Protein AF-A0A935AS41-F1 (afdb_monomer_lite)

Radius of gyration: 36.24 Å; chains: 1; bounding box: 62×17×126 Å

Sequence (105 aa):
MKNLSDAINASGYTKLPPQNQADVTSTMGGIVKTIKVIEGQYVKQGQSLATIQSLEYNKIRLEKSKLKESLQSAQANKQFLDVEYNRQKKSSQRRTSMQKRHFRK

Secondary structure (DSSP, 8-state):
--------------PPPGGG------SS--EEEEE---TT----TT---EEEE-HHHHHHHHHHHHHHHHHHHHHHHHHHHHHHHHHHHHHHHHHHHHHHHHTT-

Structure (mmCIF, N/CA/C/O backbone):
data_AF-A0A935AS41-F1
#
_entry.id   AF-A0A935AS41-F1
#
loop_
_atom_site.group_PDB
_atom_site.id
_atom_site.type_symbol
_atom_site.label_atom_id
_atom_site.label_alt_id
_atom_site.label_comp_id
_atom_site.label_asym_id
_atom_site.label_entity_id
_atom_site.label_seq_id
_atom_site.pdbx_PDB_ins_code
_atom_site.Cartn_x
_atom_site.Cartn_y
_atom_site.Cartn_z
_atom_site.occupancy
_atom_site.B_iso_or_equiv
_atom_site.auth_seq_id
_atom_site.auth_comp_id
_atom_site.auth_asym_id
_atom_site.auth_atom_id
_atom_site.pdbx_PDB_model_num
ATOM 1 N N . MET A 1 1 ? 1.726 1.442 -79.545 1.00 41.38 1 MET A N 1
ATOM 2 C CA . MET A 1 1 ? 2.919 1.551 -78.679 1.00 41.38 1 MET A CA 1
ATOM 3 C C . MET A 1 1 ? 2.439 1.734 -77.244 1.00 41.38 1 MET A C 1
ATOM 5 O O . MET A 1 1 ? 1.773 2.724 -76.982 1.00 41.38 1 MET A O 1
ATOM 9 N N . LYS A 1 2 ? 2.643 0.747 -76.361 1.00 46.75 2 LYS A N 1
ATOM 10 C CA . LYS A 1 2 ? 2.256 0.806 -74.938 1.00 46.75 2 LYS A CA 1
ATOM 11 C C . LYS A 1 2 ? 3.537 0.984 -74.129 1.00 46.75 2 LYS A C 1
ATOM 13 O O . LYS A 1 2 ? 4.351 0.068 -74.101 1.00 46.75 2 LYS A O 1
ATOM 18 N N . ASN A 1 3 ? 3.726 2.171 -73.559 1.00 45.94 3 ASN A N 1
ATOM 19 C CA . ASN A 1 3 ? 4.875 2.461 -72.711 1.00 45.94 3 ASN A CA 1
ATOM 20 C C . ASN A 1 3 ? 4.704 1.767 -71.360 1.00 45.94 3 ASN A C 1
ATOM 22 O O . ASN A 1 3 ? 3.623 1.774 -70.770 1.00 45.94 3 ASN A O 1
ATOM 26 N N . LEU A 1 4 ? 5.780 1.109 -70.944 1.00 55.78 4 LEU A N 1
ATOM 27 C CA . LEU A 1 4 ? 5.875 0.289 -69.755 1.00 55.78 4 LEU A CA 1
ATOM 28 C C . LEU A 1 4 ? 6.311 1.175 -68.581 1.00 55.78 4 LEU A C 1
ATOM 30 O O . LEU A 1 4 ? 7.329 1.856 -68.671 1.00 55.78 4 LEU A O 1
ATOM 34 N N . SER A 1 5 ? 5.557 1.073 -67.489 1.00 57.19 5 SER A N 1
ATOM 35 C CA . SER A 1 5 ? 5.999 1.328 -66.115 1.00 57.19 5 SER A CA 1
ATOM 36 C C . SER A 1 5 ? 6.319 2.774 -65.726 1.00 57.19 5 SER A C 1
ATOM 38 O O . SER A 1 5 ? 7.481 3.145 -65.572 1.00 57.19 5 SER A O 1
ATOM 40 N N . ASP A 1 6 ? 5.278 3.535 -65.381 1.00 61.41 6 ASP A N 1
ATOM 41 C CA . ASP A 1 6 ? 5.402 4.566 -64.344 1.00 61.41 6 ASP A CA 1
ATOM 42 C C . ASP A 1 6 ? 5.760 3.866 -63.021 1.00 61.41 6 ASP A C 1
ATOM 44 O O . ASP A 1 6 ? 4.898 3.372 -62.291 1.00 61.41 6 ASP A O 1
ATOM 48 N N . ALA A 1 7 ? 7.055 3.739 -62.734 1.00 64.75 7 ALA A N 1
ATOM 49 C CA . ALA A 1 7 ? 7.532 3.250 -61.449 1.00 64.75 7 ALA A CA 1
ATOM 50 C C . ALA A 1 7 ? 7.263 4.330 -60.390 1.00 64.75 7 ALA A C 1
ATOM 52 O O . ALA A 1 7 ? 8.029 5.279 -60.226 1.00 64.75 7 ALA A O 1
ATOM 53 N N . ILE A 1 8 ? 6.140 4.200 -59.685 1.00 62.19 8 ILE A N 1
ATOM 54 C CA . ILE A 1 8 ? 5.792 5.073 -58.563 1.00 62.19 8 ILE A CA 1
ATOM 55 C C . ILE A 1 8 ? 6.711 4.717 -57.388 1.00 62.19 8 ILE A C 1
ATOM 57 O O . ILE A 1 8 ? 6.530 3.696 -56.725 1.00 62.19 8 ILE A O 1
ATOM 61 N N . ASN A 1 9 ? 7.705 5.566 -57.120 1.00 60.66 9 ASN A N 1
ATOM 62 C CA . ASN A 1 9 ? 8.529 5.477 -55.917 1.00 60.66 9 ASN A CA 1
ATOM 63 C C . ASN A 1 9 ? 7.717 5.956 -54.706 1.00 60.66 9 ASN A C 1
ATOM 65 O O . ASN A 1 9 ? 7.569 7.156 -54.478 1.00 60.66 9 ASN A O 1
ATOM 69 N N . ALA A 1 10 ? 7.180 5.012 -53.934 1.00 56.91 10 ALA A N 1
ATOM 70 C CA . ALA A 1 10 ? 6.478 5.286 -52.687 1.00 56.91 10 ALA A CA 1
ATOM 71 C C . ALA A 1 10 ? 7.431 5.136 -51.489 1.00 56.91 10 ALA A C 1
ATOM 73 O O . ALA A 1 10 ? 7.640 4.041 -50.970 1.00 56.91 10 ALA A O 1
ATOM 74 N N . SER A 1 11 ? 7.998 6.251 -51.029 1.00 56.47 11 SER A N 1
ATOM 75 C CA . SER A 1 11 ? 8.736 6.309 -49.763 1.00 56.47 11 SER A CA 1
ATOM 76 C C . SER A 1 11 ? 7.744 6.421 -48.603 1.00 56.47 11 SER A C 1
ATOM 78 O O . SER A 1 11 ? 7.295 7.513 -48.262 1.00 56.47 11 SER A O 1
ATOM 80 N N . GLY A 1 12 ? 7.358 5.289 -48.015 1.00 55.69 12 GLY A N 1
ATOM 81 C CA . GLY A 1 12 ? 6.536 5.244 -46.803 1.00 55.69 12 GLY A CA 1
ATOM 82 C C . GLY A 1 12 ? 7.403 5.145 -45.549 1.00 55.69 12 GLY A C 1
ATOM 83 O O . GLY A 1 12 ? 8.347 4.362 -45.510 1.00 55.69 12 GLY A O 1
ATOM 84 N N . TYR A 1 13 ? 7.080 5.909 -44.506 1.00 57.19 13 TYR A N 1
ATOM 85 C CA . TYR A 1 13 ? 7.645 5.699 -43.174 1.00 57.19 13 TYR A CA 1
ATOM 86 C C . TYR A 1 13 ? 6.660 4.880 -42.335 1.00 57.19 13 TYR A C 1
ATOM 88 O O . TYR A 1 13 ? 5.510 5.269 -42.128 1.00 57.19 13 TYR A O 1
ATOM 96 N N . THR A 1 14 ? 7.106 3.736 -41.824 1.00 54.41 14 THR A N 1
ATOM 97 C CA . THR A 1 14 ? 6.309 2.901 -40.919 1.00 54.41 14 THR A CA 1
ATOM 98 C C . THR A 1 14 ? 6.404 3.473 -39.509 1.00 54.41 14 THR A C 1
ATOM 100 O O . THR A 1 14 ? 7.153 2.979 -38.670 1.00 54.41 14 THR A O 1
ATOM 103 N N . LYS A 1 15 ? 5.688 4.565 -39.236 1.00 54.41 15 LYS A N 1
ATOM 104 C CA . LYS A 1 15 ? 5.531 5.051 -37.861 1.00 54.41 15 LYS A CA 1
ATOM 105 C C . LYS A 1 15 ? 4.303 4.379 -37.262 1.00 54.41 15 LYS A C 1
ATOM 107 O O . LYS A 1 15 ? 3.251 4.355 -37.899 1.00 54.41 15 LYS A O 1
ATOM 112 N N . LEU A 1 16 ? 4.431 3.827 -36.053 1.00 55.16 16 LEU A N 1
ATOM 113 C CA . LEU A 1 16 ? 3.250 3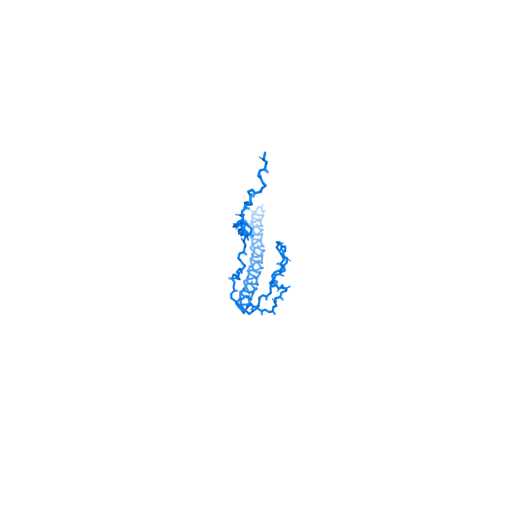.370 -35.324 1.00 55.16 16 LEU A CA 1
ATOM 114 C C . LEU A 1 16 ? 2.257 4.542 -35.228 1.00 55.16 16 LEU A C 1
ATOM 116 O O . LEU A 1 16 ? 2.683 5.666 -34.935 1.00 55.16 16 LEU A O 1
ATOM 120 N N . PRO A 1 17 ? 0.951 4.310 -35.457 1.00 55.81 17 PRO A N 1
ATOM 121 C CA . PRO A 1 17 ? -0.058 5.301 -35.126 1.00 55.81 17 PRO A CA 1
ATOM 122 C C . PRO A 1 17 ? 0.156 5.723 -33.668 1.00 55.81 17 PRO A C 1
ATOM 124 O O . PRO A 1 17 ? 0.394 4.846 -32.835 1.00 55.81 17 PRO A O 1
ATOM 127 N N . PRO A 1 18 ? 0.058 7.015 -33.322 1.00 53.56 18 PRO A N 1
ATOM 128 C CA . PRO A 1 18 ? 0.267 7.473 -31.946 1.00 53.56 18 PRO A CA 1
ATOM 129 C C . PRO A 1 18 ? -0.655 6.764 -30.936 1.00 53.56 18 PRO A C 1
ATOM 131 O O . PRO A 1 18 ? -0.291 6.615 -29.779 1.00 53.56 18 PRO A O 1
ATOM 134 N N . GLN A 1 19 ? -1.806 6.248 -31.384 1.00 57.59 19 GLN A N 1
ATOM 135 C CA . GLN A 1 19 ? -2.717 5.412 -30.587 1.00 57.59 19 GLN A CA 1
ATOM 136 C C . GLN A 1 19 ? -2.134 4.052 -30.160 1.00 57.59 19 GLN A C 1
ATOM 138 O O . GLN A 1 19 ? -2.594 3.490 -29.173 1.00 57.59 19 GLN A O 1
ATOM 143 N N . ASN A 1 20 ? -1.130 3.533 -30.872 1.00 53.53 20 ASN A N 1
ATOM 144 C CA . ASN A 1 20 ? -0.461 2.260 -30.577 1.00 53.53 20 ASN A CA 1
ATOM 145 C C . ASN A 1 20 ? 0.939 2.460 -29.966 1.00 53.53 20 ASN A C 1
ATOM 147 O O . ASN A 1 20 ? 1.677 1.490 -29.797 1.00 53.53 20 ASN A O 1
ATOM 151 N N . GLN A 1 21 ? 1.319 3.702 -29.657 1.00 56.88 21 GLN A N 1
ATOM 152 C CA . GLN A 1 21 ? 2.564 4.033 -28.972 1.00 56.88 21 GLN A CA 1
ATOM 153 C C . GLN A 1 21 ? 2.289 4.187 -27.470 1.00 56.88 21 GLN A C 1
ATOM 155 O O . GLN A 1 21 ? 1.377 4.907 -27.073 1.00 56.88 21 GLN A O 1
ATOM 160 N N . ALA A 1 22 ? 3.074 3.509 -26.633 1.00 58.53 22 ALA A N 1
ATOM 161 C CA . ALA A 1 22 ? 2.985 3.620 -25.182 1.00 58.53 22 ALA A CA 1
ATOM 162 C C . ALA A 1 22 ? 4.385 3.796 -24.591 1.00 58.53 22 ALA A C 1
ATOM 164 O O . ALA A 1 22 ? 5.243 2.927 -24.752 1.00 58.53 22 ALA A O 1
ATOM 165 N N . ASP A 1 23 ? 4.593 4.904 -23.886 1.00 61.00 23 ASP A N 1
ATOM 166 C CA . ASP A 1 23 ? 5.829 5.155 -23.154 1.00 61.00 23 ASP A CA 1
ATOM 167 C C . ASP A 1 23 ? 5.714 4.531 -21.759 1.00 61.00 23 ASP A C 1
ATOM 169 O O . ASP A 1 23 ? 4.804 4.841 -20.985 1.00 61.00 23 ASP A O 1
ATOM 173 N N . VAL A 1 24 ? 6.625 3.614 -21.431 1.00 59.78 24 VAL A N 1
ATOM 174 C CA . VAL A 1 24 ? 6.628 2.931 -20.133 1.00 59.78 24 VAL A CA 1
ATOM 175 C C . VAL A 1 24 ? 7.498 3.724 -19.168 1.00 59.78 24 VAL A C 1
ATOM 177 O O . VAL A 1 24 ? 8.724 3.699 -19.253 1.00 59.78 24 VAL A O 1
ATOM 180 N N . THR A 1 25 ? 6.864 4.412 -18.224 1.00 63.88 25 THR A N 1
ATOM 181 C CA . THR A 1 25 ? 7.542 5.138 -17.146 1.00 63.88 25 THR A CA 1
ATOM 182 C C . THR A 1 25 ? 7.277 4.467 -15.801 1.00 63.88 25 THR A C 1
ATOM 184 O O . THR A 1 25 ? 6.213 3.892 -15.562 1.00 63.88 25 THR A O 1
ATOM 187 N N . SER A 1 26 ? 8.264 4.503 -14.904 1.00 66.69 26 SER A N 1
ATOM 188 C CA . SER A 1 26 ? 8.052 4.074 -13.521 1.00 66.69 26 SER A CA 1
ATOM 189 C C . SER A 1 26 ? 7.458 5.225 -12.724 1.00 66.69 26 SER A C 1
ATOM 191 O O . SER A 1 26 ? 8.032 6.310 -12.694 1.00 66.69 26 SER A O 1
ATOM 193 N N . THR A 1 27 ? 6.348 4.980 -12.031 1.00 68.06 27 THR A N 1
ATOM 194 C CA . THR A 1 27 ? 5.713 5.969 -11.144 1.00 68.06 27 THR A CA 1
ATOM 195 C C . THR A 1 27 ? 6.531 6.266 -9.891 1.00 68.06 27 THR A C 1
ATOM 197 O O . THR A 1 27 ? 6.277 7.261 -9.220 1.00 68.06 27 THR A O 1
ATOM 200 N N . MET A 1 28 ? 7.509 5.417 -9.565 1.00 68.75 28 MET A N 1
ATOM 201 C CA . MET A 1 28 ? 8.369 5.594 -8.402 1.00 68.75 28 MET A CA 1
ATOM 202 C C . MET A 1 28 ? 9.821 5.265 -8.744 1.00 68.75 28 MET A C 1
ATOM 204 O O . MET A 1 28 ? 10.100 4.284 -9.443 1.00 68.75 28 MET A O 1
ATOM 208 N N . GLY A 1 29 ? 10.747 6.086 -8.249 1.00 68.56 29 GLY A N 1
ATOM 209 C CA . GLY A 1 29 ? 12.181 5.881 -8.438 1.00 68.56 29 GLY A CA 1
ATOM 210 C C . GLY A 1 29 ? 12.656 4.607 -7.739 1.00 68.56 29 GLY A C 1
ATOM 211 O O . GLY A 1 29 ? 12.158 4.240 -6.674 1.00 68.56 29 GLY A O 1
ATOM 212 N N . GLY A 1 30 ? 13.615 3.903 -8.330 1.00 73.88 30 GLY A N 1
ATOM 213 C CA . GLY A 1 30 ? 14.150 2.663 -7.776 1.00 73.88 30 GLY A CA 1
ATOM 214 C C . GLY A 1 30 ? 15.218 2.048 -8.670 1.00 73.88 30 GLY A C 1
ATOM 215 O O . GLY A 1 30 ? 15.514 2.555 -9.748 1.00 73.88 30 GLY A O 1
ATOM 216 N N . ILE A 1 31 ? 15.791 0.940 -8.217 1.00 73.50 31 ILE A N 1
ATOM 217 C CA . ILE A 1 31 ? 16.797 0.179 -8.953 1.00 73.50 31 ILE A CA 1
ATOM 218 C C . ILE A 1 31 ? 16.076 -0.860 -9.814 1.00 73.50 31 ILE A C 1
ATOM 220 O O . ILE A 1 31 ? 15.229 -1.610 -9.317 1.00 73.50 31 ILE A O 1
ATOM 224 N N . VAL A 1 32 ? 16.407 -0.930 -11.104 1.00 75.25 32 VAL A N 1
ATOM 225 C CA . VAL A 1 32 ? 15.918 -2.002 -11.982 1.00 75.25 32 VAL A CA 1
ATOM 226 C C . VAL A 1 32 ? 16.541 -3.318 -11.521 1.00 75.25 32 VAL A C 1
ATOM 228 O O . VAL A 1 32 ? 17.751 -3.500 -11.599 1.00 75.25 32 VAL A O 1
ATOM 231 N N . LYS A 1 33 ? 15.719 -4.241 -11.019 1.00 77.94 33 LYS A N 1
ATOM 232 C CA . LYS A 1 33 ? 16.173 -5.559 -10.559 1.00 77.94 33 LYS A CA 1
ATOM 233 C C . LYS A 1 33 ? 16.272 -6.556 -11.704 1.00 77.94 33 LYS A C 1
ATOM 235 O O . LYS A 1 33 ? 17.197 -7.358 -11.734 1.00 77.94 33 LYS A O 1
ATOM 240 N N . THR A 1 34 ? 15.306 -6.539 -12.615 1.00 77.31 34 THR A N 1
ATOM 241 C CA . THR A 1 34 ? 15.308 -7.411 -13.792 1.00 77.31 34 THR A CA 1
ATOM 242 C C . THR A 1 34 ? 14.662 -6.723 -14.977 1.00 77.31 34 THR A C 1
ATOM 244 O O . THR A 1 34 ? 13.678 -5.998 -14.824 1.00 77.31 34 THR A O 1
ATOM 247 N N . ILE A 1 35 ? 15.194 -7.018 -16.158 1.00 82.88 35 ILE A N 1
ATOM 248 C CA . ILE A 1 35 ? 14.591 -6.724 -17.454 1.00 82.88 35 ILE A CA 1
ATOM 249 C C . ILE A 1 35 ? 14.286 -8.082 -18.087 1.00 82.88 35 ILE A C 1
ATOM 251 O O . ILE A 1 35 ? 15.141 -8.964 -18.099 1.00 82.88 35 ILE A O 1
ATOM 255 N N . LYS A 1 36 ? 13.045 -8.288 -18.530 1.00 80.88 36 LYS A N 1
ATOM 256 C CA . LYS A 1 36 ? 12.553 -9.569 -19.070 1.00 80.88 36 LYS A CA 1
ATOM 257 C C . LYS A 1 36 ? 12.407 -9.564 -20.590 1.00 80.88 36 LYS A C 1
ATOM 259 O O . LYS A 1 36 ? 11.911 -10.537 -21.150 1.00 80.88 36 LYS A O 1
ATOM 264 N N . VAL A 1 37 ? 12.767 -8.457 -21.232 1.00 82.94 37 VAL A N 1
ATOM 265 C CA . VAL A 1 37 ? 12.566 -8.227 -22.661 1.00 82.94 37 VAL A CA 1
ATOM 266 C C . VAL A 1 37 ? 13.805 -7.607 -23.291 1.00 82.94 37 VAL A C 1
ATOM 268 O O . VAL A 1 37 ? 14.571 -6.926 -22.61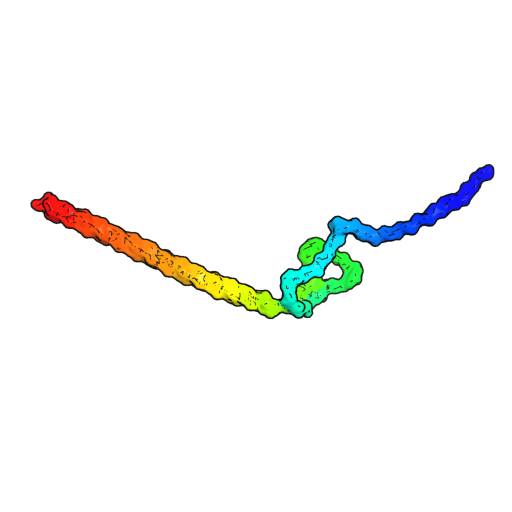3 1.00 82.94 37 VAL A O 1
ATOM 271 N N . ILE A 1 38 ? 13.982 -7.844 -24.585 1.00 75.31 38 ILE A N 1
ATOM 272 C CA . ILE A 1 38 ? 15.020 -7.224 -25.414 1.00 75.31 38 ILE A CA 1
ATOM 273 C C . ILE A 1 38 ? 14.385 -6.323 -26.477 1.00 75.31 38 ILE A C 1
ATOM 275 O O . ILE A 1 38 ? 13.205 -6.462 -26.806 1.00 75.31 38 ILE A O 1
ATOM 279 N N . GLU A 1 39 ? 15.161 -5.383 -27.011 1.00 74.06 39 GLU A N 1
ATOM 280 C CA . GLU A 1 39 ? 14.694 -4.480 -28.065 1.00 74.06 39 GLU A CA 1
ATOM 281 C C . GLU A 1 39 ? 14.236 -5.261 -29.308 1.00 74.06 39 GLU A C 1
ATOM 283 O O . GLU A 1 39 ? 14.843 -6.257 -29.699 1.00 74.06 39 GLU A O 1
ATOM 288 N N . GLY A 1 40 ? 13.120 -4.835 -29.909 1.00 74.06 40 GLY A N 1
ATOM 289 C CA . GLY A 1 40 ? 12.500 -5.518 -31.053 1.00 74.06 40 GLY A CA 1
ATOM 290 C C . GLY A 1 40 ? 11.645 -6.743 -30.697 1.00 74.06 40 GLY A C 1
ATOM 291 O O . GLY A 1 40 ? 10.989 -7.303 -31.575 1.00 74.06 40 GLY A O 1
ATOM 292 N N . GLN A 1 41 ? 11.593 -7.151 -29.426 1.00 76.69 41 GLN A N 1
ATOM 293 C CA . GLN A 1 41 ? 10.739 -8.250 -28.983 1.00 76.69 41 GLN A CA 1
ATOM 294 C C . GLN A 1 41 ? 9.264 -7.826 -28.915 1.00 76.69 41 GLN A C 1
ATOM 296 O O . GLN A 1 41 ? 8.917 -6.807 -28.319 1.00 76.69 41 GLN A O 1
ATOM 301 N N . TYR A 1 42 ? 8.374 -8.645 -29.482 1.00 80.94 42 TYR A N 1
ATOM 302 C CA . TYR A 1 42 ? 6.929 -8.437 -29.376 1.0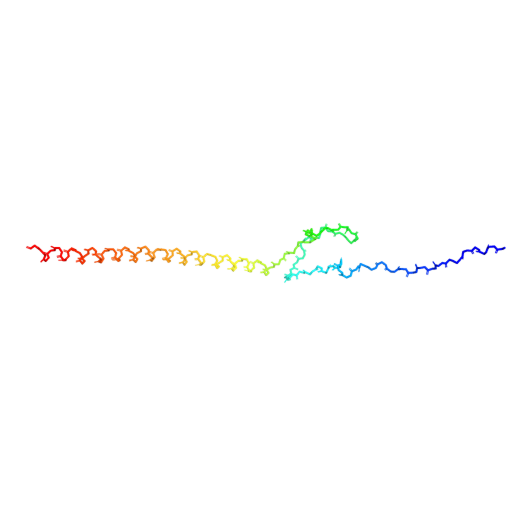0 80.94 42 TYR A CA 1
ATOM 303 C C . TYR A 1 42 ? 6.445 -8.626 -27.929 1.00 80.94 42 TYR A C 1
ATOM 305 O O . TYR A 1 42 ? 6.757 -9.633 -27.287 1.00 80.94 42 TYR A O 1
ATOM 313 N N . VAL A 1 43 ? 5.645 -7.678 -27.433 1.00 83.56 43 VAL A N 1
ATOM 314 C CA . VAL A 1 43 ? 5.081 -7.686 -26.075 1.00 83.56 43 VAL A CA 1
ATOM 315 C C . VAL A 1 43 ? 3.572 -7.463 -26.112 1.00 83.56 43 VAL A C 1
ATOM 317 O O . VAL A 1 43 ? 3.051 -6.781 -26.993 1.00 83.56 43 VAL A O 1
ATOM 320 N N . LYS A 1 44 ? 2.851 -8.051 -25.155 1.00 85.88 44 LYS A N 1
ATOM 321 C CA . LYS A 1 44 ? 1.389 -7.918 -25.029 1.00 85.88 44 LYS A CA 1
ATOM 322 C C . LYS A 1 44 ? 1.015 -6.912 -23.939 1.00 85.88 44 LYS A C 1
ATOM 324 O O . LYS A 1 44 ? 1.768 -6.707 -22.987 1.00 85.88 44 LYS A O 1
ATOM 329 N N . GLN A 1 45 ? -0.179 -6.324 -24.034 1.00 79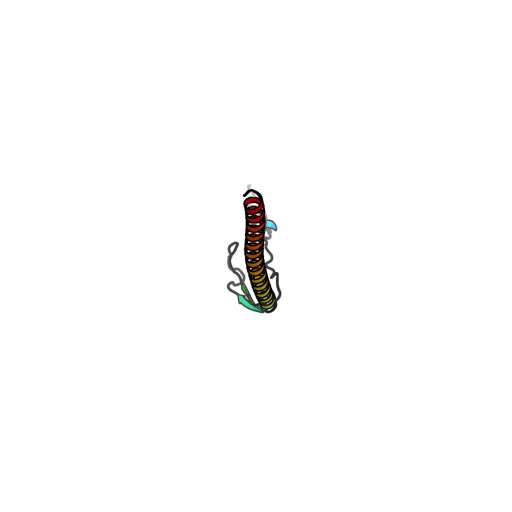.75 45 GLN A N 1
ATOM 330 C CA . GLN A 1 45 ? -0.707 -5.453 -22.980 1.00 79.75 45 GLN A CA 1
ATOM 331 C C . GLN A 1 45 ? -0.768 -6.205 -21.638 1.00 79.75 45 GLN A C 1
ATOM 333 O O . GLN A 1 45 ? -1.247 -7.335 -21.569 1.00 79.75 45 GLN A O 1
ATOM 338 N N . GLY A 1 46 ? -0.256 -5.579 -20.574 1.00 83.06 46 GLY A N 1
ATOM 339 C CA . GLY A 1 46 ? -0.187 -6.174 -19.233 1.00 83.06 46 GLY A CA 1
ATOM 340 C C . GLY A 1 46 ? 1.005 -7.109 -18.995 1.00 83.06 46 GLY A C 1
ATOM 341 O O . GLY A 1 46 ? 1.175 -7.605 -17.882 1.00 83.06 46 GLY A O 1
ATOM 342 N N . GLN A 1 47 ? 1.863 -7.342 -19.993 1.00 84.44 47 GLN A N 1
ATOM 343 C CA . GLN A 1 47 ? 3.088 -8.116 -19.810 1.00 84.44 47 GLN A CA 1
ATOM 344 C C . GLN A 1 47 ? 4.087 -7.361 -18.919 1.00 84.44 47 GLN A C 1
ATOM 346 O O . GLN A 1 47 ? 4.410 -6.199 -19.153 1.00 84.44 47 GLN A O 1
ATOM 351 N N . SER A 1 48 ? 4.623 -8.042 -17.903 1.00 84.81 48 SER A N 1
ATOM 352 C CA . SER A 1 48 ? 5.695 -7.501 -17.060 1.00 84.81 48 SER A CA 1
ATOM 353 C C . SER A 1 48 ? 7.001 -7.417 -17.859 1.00 84.81 48 SER A C 1
ATOM 355 O O . SER A 1 48 ? 7.591 -8.446 -18.184 1.00 84.81 48 SER A O 1
ATOM 357 N N . LEU A 1 49 ? 7.448 -6.194 -18.156 1.00 84.94 49 LEU A N 1
ATOM 358 C CA . LEU A 1 49 ? 8.671 -5.927 -18.927 1.00 84.94 49 LEU A CA 1
ATOM 359 C C . LEU A 1 49 ? 9.919 -5.856 -18.043 1.00 84.94 49 LEU A C 1
ATOM 361 O O . LEU A 1 49 ? 10.970 -6.388 -18.389 1.00 84.94 49 LEU A O 1
ATOM 365 N N . ALA A 1 50 ? 9.792 -5.233 -16.874 1.00 81.25 50 ALA A N 1
ATOM 366 C CA . ALA A 1 50 ? 10.862 -5.087 -15.901 1.00 81.25 50 ALA A CA 1
ATOM 367 C C . ALA A 1 50 ? 10.297 -5.140 -14.478 1.00 81.25 50 ALA A C 1
ATOM 369 O O . ALA A 1 50 ? 9.103 -4.939 -14.253 1.00 81.25 50 ALA A O 1
ATOM 370 N N . THR A 1 51 ? 11.149 -5.443 -13.503 1.00 81.50 51 THR A N 1
ATOM 371 C CA . THR A 1 51 ? 10.818 -5.325 -12.079 1.00 81.50 51 THR A CA 1
ATOM 372 C C . THR A 1 51 ? 11.730 -4.294 -11.443 1.00 81.50 51 THR A C 1
ATOM 374 O O . THR A 1 51 ? 12.951 -4.420 -11.510 1.00 81.50 51 THR A O 1
ATOM 377 N N . ILE A 1 52 ? 11.133 -3.293 -10.803 1.00 82.31 52 ILE A N 1
ATOM 378 C CA . ILE A 1 52 ? 11.849 -2.211 -10.129 1.00 82.31 52 ILE A CA 1
ATOM 379 C C . ILE A 1 52 ? 11.758 -2.444 -8.623 1.00 82.31 52 ILE A C 1
ATOM 381 O O . ILE A 1 52 ? 10.682 -2.709 -8.086 1.00 82.31 52 ILE A O 1
ATOM 385 N N . GLN A 1 53 ? 12.893 -2.365 -7.937 1.00 74.75 53 GLN A N 1
ATOM 386 C CA . GLN A 1 53 ? 12.960 -2.356 -6.483 1.00 74.75 53 GLN A CA 1
ATOM 387 C C . GLN A 1 53 ? 13.205 -0.936 -5.995 1.00 74.75 53 GLN A C 1
ATOM 389 O O . GLN A 1 53 ? 14.247 -0.342 -6.256 1.00 74.75 53 GLN A O 1
ATOM 394 N N . SER A 1 54 ? 12.240 -0.397 -5.258 1.00 79.06 54 SER A N 1
ATOM 395 C CA . SER A 1 54 ? 12.336 0.933 -4.668 1.00 79.06 54 SER A CA 1
ATOM 396 C C . SER A 1 54 ? 12.383 0.840 -3.147 1.00 79.06 54 SER A C 1
ATOM 398 O O . SER A 1 54 ? 11.553 0.172 -2.526 1.00 79.06 54 SER A O 1
ATOM 400 N N . LEU A 1 55 ? 13.344 1.532 -2.532 1.00 77.25 55 LEU A N 1
ATOM 401 C CA . LEU A 1 55 ? 13.385 1.693 -1.076 1.00 77.25 55 LEU A CA 1
ATOM 402 C C . LEU A 1 55 ? 12.196 2.524 -0.575 1.00 77.25 55 LEU A C 1
ATOM 404 O O . LEU A 1 55 ? 11.691 2.274 0.517 1.00 77.25 55 LEU A O 1
ATOM 408 N N . GLU A 1 56 ? 11.713 3.466 -1.383 1.00 79.50 56 GLU A N 1
ATOM 409 C CA . GLU A 1 56 ? 10.535 4.281 -1.084 1.00 79.50 56 GLU A CA 1
ATOM 410 C C . GLU A 1 56 ? 9.263 3.427 -1.024 1.00 79.50 56 GLU A C 1
ATOM 412 O O . GLU A 1 56 ? 8.475 3.560 -0.088 1.00 79.50 56 GLU A O 1
ATOM 417 N N . TYR A 1 57 ? 9.135 2.435 -1.917 1.00 81.50 57 TYR A N 1
ATOM 418 C CA . TYR A 1 57 ? 8.055 1.443 -1.845 1.00 81.50 57 TYR A CA 1
ATOM 419 C C . TYR A 1 57 ? 8.021 0.737 -0.493 1.00 81.50 57 TYR A C 1
ATOM 421 O O . TYR A 1 57 ? 6.957 0.557 0.099 1.00 81.50 57 TYR A O 1
ATOM 429 N N . ASN A 1 58 ? 9.192 0.335 0.006 1.00 81.12 58 ASN A N 1
ATOM 430 C CA . ASN A 1 58 ? 9.291 -0.366 1.279 1.00 81.12 58 ASN A CA 1
ATOM 431 C C . ASN A 1 58 ? 8.885 0.536 2.450 1.00 81.12 58 ASN A C 1
ATOM 433 O O . ASN A 1 58 ? 8.212 0.055 3.362 1.00 81.12 58 ASN A O 1
ATOM 437 N N . LYS A 1 59 ? 9.229 1.832 2.406 1.00 84.00 59 LYS A N 1
ATOM 438 C CA . LYS A 1 59 ? 8.796 2.817 3.411 1.00 84.00 59 LYS A CA 1
ATOM 439 C C . LYS A 1 59 ? 7.277 2.975 3.414 1.00 84.00 59 LYS A C 1
ATOM 441 O O . LYS A 1 59 ? 6.656 2.751 4.449 1.00 84.00 59 LYS A O 1
ATOM 446 N N . ILE A 1 60 ? 6.676 3.230 2.251 1.00 86.94 60 ILE A N 1
ATOM 447 C CA . ILE A 1 60 ? 5.217 3.368 2.109 1.00 86.94 60 ILE A CA 1
ATOM 448 C C . ILE A 1 60 ? 4.504 2.085 2.557 1.00 86.94 60 ILE A C 1
ATOM 450 O O . ILE A 1 60 ? 3.481 2.130 3.240 1.00 86.94 60 ILE A O 1
ATOM 454 N N . ARG A 1 61 ? 5.048 0.910 2.216 1.00 87.56 61 ARG A N 1
ATOM 455 C CA . ARG A 1 61 ? 4.492 -0.380 2.646 1.00 87.56 61 ARG A CA 1
ATOM 456 C C . ARG A 1 61 ? 4.523 -0.532 4.166 1.00 87.56 61 ARG A C 1
ATOM 458 O O . ARG A 1 61 ? 3.543 -1.007 4.741 1.00 87.56 61 ARG A O 1
ATOM 465 N N . LEU A 1 62 ? 5.625 -0.143 4.803 1.00 90.69 62 LEU A N 1
ATOM 466 C CA . LEU A 1 62 ? 5.775 -0.189 6.255 1.00 90.69 62 LEU A CA 1
ATOM 467 C C . LEU A 1 62 ? 4.806 0.776 6.946 1.00 90.69 62 LEU A C 1
ATOM 469 O O . LEU A 1 62 ? 4.110 0.374 7.875 1.00 90.69 62 LEU A O 1
ATOM 473 N N . GLU A 1 63 ? 4.712 2.017 6.473 1.00 91.56 63 GLU A N 1
ATOM 474 C CA . GLU A 1 63 ? 3.760 3.011 6.983 1.00 91.56 63 GLU A CA 1
ATOM 475 C C . GLU A 1 63 ? 2.318 2.527 6.849 1.00 91.56 63 GLU A C 1
ATOM 477 O O . GLU A 1 63 ? 1.548 2.581 7.808 1.00 91.56 63 GLU A O 1
ATOM 482 N N . LYS A 1 64 ? 1.966 1.944 5.700 1.00 93.88 64 LYS A N 1
ATOM 483 C CA . LYS A 1 64 ? 0.648 1.341 5.485 1.00 93.88 64 LYS A CA 1
ATOM 484 C C . LYS A 1 64 ? 0.369 0.191 6.458 1.00 93.88 64 LYS A C 1
ATOM 486 O O . LYS A 1 64 ? 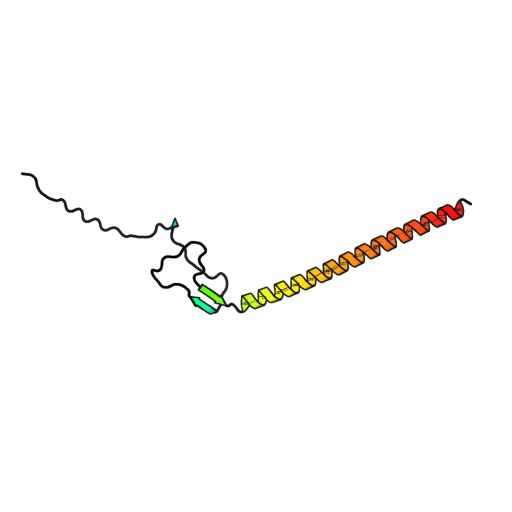-0.774 0.049 6.885 1.00 93.88 64 LYS A O 1
ATOM 491 N N . SER A 1 65 ? 1.368 -0.624 6.808 1.00 93.62 65 SER A N 1
ATOM 492 C CA . SER A 1 65 ? 1.211 -1.680 7.824 1.00 93.62 65 SER A CA 1
ATOM 493 C C . SER A 1 65 ? 0.916 -1.084 9.197 1.00 93.62 65 SER A C 1
ATOM 495 O O . SER A 1 65 ? -0.086 -1.437 9.812 1.00 93.62 65 SER A O 1
ATOM 497 N N . LYS A 1 66 ? 1.716 -0.099 9.620 1.00 95.00 66 LYS A N 1
ATOM 498 C CA . LYS A 1 66 ? 1.534 0.596 10.903 1.00 95.00 66 LYS A CA 1
ATOM 499 C C . LYS A 1 66 ? 0.159 1.258 11.011 1.00 95.00 66 LYS A C 1
ATOM 501 O O . LYS A 1 66 ? -0.503 1.150 12.039 1.00 95.00 66 LYS A O 1
ATOM 506 N N . LEU A 1 67 ? -0.303 1.905 9.939 1.00 95.06 67 LEU A N 1
ATOM 507 C CA . LEU A 1 67 ? -1.635 2.513 9.889 1.00 95.06 67 LEU A CA 1
ATOM 508 C C . LEU A 1 67 ? -2.750 1.471 10.011 1.00 95.06 67 LEU A C 1
ATOM 510 O O . LEU A 1 67 ? -3.724 1.703 10.722 1.00 95.06 67 LEU A O 1
ATOM 514 N N . LYS A 1 68 ? -2.613 0.313 9.356 1.00 95.56 68 LYS A N 1
ATOM 515 C CA . LYS A 1 68 ? -3.582 -0.784 9.487 1.00 95.56 68 LYS A CA 1
ATOM 516 C C . LYS A 1 68 ? -3.642 -1.328 10.911 1.00 95.56 68 LYS A C 1
ATOM 518 O O . LYS A 1 68 ? -4.737 -1.527 11.422 1.00 95.56 68 LYS A O 1
ATOM 523 N N . GLU A 1 69 ? -2.492 -1.532 11.546 1.00 94.94 69 GLU A N 1
ATOM 524 C CA . GLU A 1 69 ? -2.409 -1.991 12.937 1.00 94.94 69 GLU A CA 1
ATOM 525 C C . GLU A 1 69 ? -3.060 -0.986 13.897 1.00 94.94 69 GLU A C 1
ATOM 527 O O . GLU A 1 69 ? -3.868 -1.366 14.744 1.00 94.94 69 GLU A O 1
ATOM 532 N N . SER A 1 70 ? -2.783 0.311 13.722 1.00 95.12 70 SER A N 1
ATOM 533 C CA . SER A 1 70 ? -3.408 1.380 14.511 1.00 95.12 70 SER A CA 1
ATOM 534 C C . SER A 1 70 ? -4.923 1.457 14.301 1.00 95.12 70 SER A C 1
ATOM 536 O O . SER A 1 70 ? -5.677 1.645 15.254 1.00 95.12 70 SER A O 1
ATOM 538 N N . LEU A 1 71 ? -5.390 1.273 13.067 1.00 96.56 71 LEU A N 1
ATOM 539 C CA . LEU A 1 71 ? -6.816 1.249 12.762 1.00 96.56 71 LEU A CA 1
ATOM 540 C C . LEU A 1 71 ? -7.496 0.035 13.405 1.00 96.56 71 LEU A C 1
ATOM 542 O O . LEU A 1 71 ? -8.580 0.168 13.970 1.00 96.56 71 LEU A O 1
ATOM 546 N N . GLN A 1 72 ? -6.848 -1.129 13.374 1.00 96.44 72 GLN A N 1
ATOM 547 C CA . GLN A 1 72 ? -7.370 -2.344 13.988 1.00 96.44 72 GLN A CA 1
ATOM 548 C C . GLN A 1 72 ? -7.458 -2.226 15.515 1.00 96.44 72 GLN A C 1
ATOM 550 O O . GLN A 1 72 ? -8.475 -2.605 16.098 1.00 96.44 72 GLN A O 1
ATOM 555 N N . SER A 1 73 ? -6.446 -1.653 16.172 1.00 96.06 73 SER A N 1
ATOM 556 C CA . SER A 1 73 ? -6.483 -1.430 17.622 1.00 96.06 73 SER A CA 1
ATOM 557 C C . SER A 1 73 ? -7.546 -0.403 18.019 1.00 96.06 73 SER A C 1
ATOM 559 O O . SER A 1 73 ? -8.296 -0.627 18.969 1.00 96.06 73 SER A O 1
ATOM 561 N N . ALA A 1 74 ? -7.699 0.679 17.250 1.00 96.06 74 ALA A N 1
ATOM 562 C CA . ALA A 1 74 ? -8.760 1.660 17.463 1.00 96.06 74 ALA A CA 1
ATOM 563 C C . ALA A 1 74 ? -10.160 1.044 17.300 1.00 96.06 74 ALA A C 1
ATOM 565 O O . ALA A 1 74 ? -11.058 1.324 18.095 1.00 96.06 74 ALA A O 1
ATOM 566 N N . GLN A 1 75 ? -10.350 0.171 16.306 1.00 97.00 75 GLN A N 1
ATOM 567 C CA . GLN A 1 75 ? -11.603 -0.561 16.111 1.00 97.00 75 GLN A CA 1
ATOM 568 C C . GLN A 1 75 ? -11.907 -1.505 17.275 1.00 97.00 75 GLN A C 1
ATOM 570 O O . GLN A 1 75 ? -13.038 -1.514 17.758 1.00 97.00 75 GLN A O 1
ATOM 575 N N . ALA A 1 76 ? -10.913 -2.256 17.754 1.00 96.50 76 ALA A N 1
ATOM 576 C CA . ALA A 1 76 ? -11.072 -3.138 18.908 1.00 96.50 76 ALA A CA 1
ATOM 577 C C . ALA A 1 76 ? -11.441 -2.347 20.174 1.00 96.50 76 ALA A C 1
ATOM 579 O O . ALA A 1 76 ? -12.388 -2.702 20.875 1.00 96.50 76 ALA A O 1
ATOM 580 N N . ASN A 1 77 ? -10.764 -1.221 20.421 1.00 96.31 77 ASN A N 1
ATOM 581 C CA . ASN A 1 77 ? -11.082 -0.331 21.537 1.00 96.31 77 ASN A CA 1
ATOM 582 C C . ASN A 1 77 ? -12.501 0.231 21.432 1.00 96.31 77 ASN A C 1
ATOM 584 O O . ASN A 1 77 ? -13.234 0.237 22.418 1.00 96.31 77 ASN A O 1
ATOM 588 N N . LYS A 1 78 ? -12.917 0.665 20.239 1.00 96.56 78 LYS A N 1
ATOM 589 C CA . LYS A 1 78 ? -14.283 1.142 20.010 1.00 96.56 78 LYS A CA 1
ATOM 590 C C . LYS A 1 78 ? -15.309 0.050 20.320 1.00 96.56 78 LYS A C 1
ATOM 592 O O . LYS A 1 78 ? -16.255 0.308 21.052 1.00 96.56 78 LYS A O 1
ATOM 597 N N . GLN A 1 79 ? -15.102 -1.164 19.812 1.00 96.44 79 GLN A N 1
ATOM 598 C CA . GLN A 1 79 ? -15.997 -2.294 20.076 1.00 96.44 79 GLN A CA 1
ATOM 599 C C . GLN A 1 79 ? -16.105 -2.599 21.572 1.00 96.44 79 GLN A C 1
ATOM 601 O O . GLN A 1 79 ? -17.207 -2.795 22.082 1.00 96.44 79 GLN A O 1
ATOM 606 N N . PHE A 1 80 ? -14.979 -2.600 22.286 1.00 96.44 80 PHE A N 1
ATOM 607 C CA . PHE A 1 80 ? -14.965 -2.787 23.733 1.00 96.44 80 PHE A CA 1
ATOM 608 C C . PHE A 1 80 ? -15.768 -1.697 24.459 1.00 96.44 80 PHE A C 1
ATOM 610 O O . PHE A 1 80 ? -16.626 -2.006 25.288 1.00 96.44 80 PHE A O 1
ATOM 617 N N . LEU A 1 81 ? -15.547 -0.427 24.107 1.00 96.44 81 LEU A N 1
ATOM 618 C CA . LEU A 1 81 ? -16.273 0.706 24.685 1.00 96.44 81 LEU A CA 1
ATOM 619 C C . LEU A 1 81 ? -17.778 0.643 24.390 1.00 96.44 81 LEU A C 1
ATOM 621 O O . LEU A 1 81 ? -18.579 0.913 25.283 1.00 96.44 81 LEU A O 1
ATOM 625 N N . ASP A 1 82 ? -18.174 0.233 23.185 1.00 96.94 82 ASP A N 1
ATOM 626 C CA . ASP A 1 82 ? -19.580 0.067 22.805 1.00 96.94 82 ASP A CA 1
ATOM 627 C C . ASP A 1 82 ? -20.263 -1.034 23.637 1.00 96.94 82 ASP A C 1
ATOM 629 O O . ASP A 1 82 ? -21.401 -0.874 24.096 1.00 96.94 82 ASP A O 1
ATOM 633 N N . VAL A 1 83 ? -19.574 -2.154 23.880 1.00 96.94 83 VAL A N 1
ATOM 634 C CA . VAL A 1 83 ? -20.072 -3.237 24.743 1.00 96.94 83 VAL A CA 1
ATOM 635 C C . VAL A 1 83 ? -20.244 -2.749 26.182 1.00 96.94 83 VAL A C 1
ATOM 637 O O . VAL A 1 83 ? -21.309 -2.946 26.777 1.00 96.94 83 VAL A O 1
ATOM 640 N N . GLU A 1 84 ? -19.239 -2.070 26.734 1.00 95.31 84 GLU A N 1
ATOM 641 C CA . GLU A 1 84 ? -19.284 -1.536 28.097 1.00 95.31 84 GLU A CA 1
ATOM 642 C C . GLU A 1 84 ? -20.368 -0.470 28.272 1.00 95.31 84 GLU A C 1
ATOM 644 O O . GLU A 1 84 ? -21.127 -0.502 29.247 1.00 95.31 84 GLU A O 1
ATOM 649 N N . TYR A 1 85 ? -20.525 0.423 27.297 1.00 96.31 85 TYR A N 1
ATOM 650 C CA . TYR A 1 85 ? -21.589 1.421 27.284 1.00 96.31 85 TYR A CA 1
ATOM 651 C C . TYR A 1 85 ? -22.977 0.767 27.328 1.00 96.31 85 TYR A C 1
ATOM 653 O O . TYR A 1 85 ? -23.821 1.114 28.164 1.00 96.31 85 TYR A O 1
ATOM 661 N N . ASN A 1 86 ? -23.214 -0.241 26.485 1.00 95.62 86 ASN A N 1
ATOM 662 C CA . ASN A 1 86 ? -24.479 -0.976 26.465 1.00 95.62 86 ASN A CA 1
ATOM 663 C C . ASN A 1 86 ? -24.739 -1.719 27.785 1.00 95.62 86 ASN A C 1
ATOM 665 O O . ASN A 1 86 ? -25.872 -1.731 28.285 1.00 95.62 86 ASN A O 1
ATOM 669 N N . ARG A 1 87 ? -23.695 -2.294 28.393 1.00 95.69 87 ARG A N 1
ATOM 670 C CA . ARG A 1 87 ? -23.763 -2.947 29.709 1.00 95.69 87 ARG A CA 1
ATOM 671 C C . ARG A 1 87 ? -24.192 -1.962 30.797 1.00 95.69 87 ARG A C 1
ATOM 673 O O . ARG A 1 87 ? -25.116 -2.257 31.563 1.00 95.69 87 ARG A O 1
ATOM 680 N N . GLN A 1 88 ? -23.579 -0.781 30.837 1.00 93.50 88 GLN A N 1
ATOM 681 C CA . GLN A 1 88 ? -23.905 0.274 31.800 1.00 93.50 88 GLN A CA 1
ATOM 682 C C . GLN A 1 88 ? -25.335 0.797 31.612 1.00 93.50 88 GLN A C 1
ATOM 684 O O . GLN A 1 88 ? -26.085 0.907 32.587 1.00 93.50 88 GLN A O 1
ATOM 689 N N . LYS A 1 89 ? -25.764 1.021 30.364 1.00 94.62 89 LYS A N 1
ATOM 690 C CA . LYS A 1 89 ? -27.135 1.440 30.032 1.00 94.62 89 LYS A CA 1
ATOM 691 C C . LYS A 1 89 ? -28.177 0.436 30.533 1.00 94.62 89 LYS A C 1
ATOM 693 O O . LYS A 1 89 ? -29.145 0.825 31.190 1.00 94.62 89 LYS A O 1
ATOM 698 N N . LYS A 1 90 ? -27.954 -0.862 30.295 1.00 93.12 90 LYS A N 1
ATOM 699 C CA . LYS A 1 90 ? -28.842 -1.941 30.759 1.00 93.12 90 LYS A CA 1
ATOM 700 C C . LYS A 1 90 ? -28.889 -2.031 32.287 1.00 93.12 90 LYS A C 1
ATOM 702 O O . LYS A 1 90 ? -29.963 -2.240 32.851 1.00 93.12 90 LYS A O 1
ATOM 707 N N . SER A 1 91 ? -27.753 -1.850 32.964 1.00 89.81 91 SER A N 1
ATOM 708 C CA . SER A 1 91 ? -27.687 -1.819 34.432 1.00 89.81 91 SER A CA 1
ATOM 709 C C . SER A 1 91 ? -28.480 -0.642 35.014 1.00 89.81 91 SER A C 1
ATOM 711 O O . SER A 1 91 ? -29.303 -0.830 35.912 1.00 89.81 91 SER A O 1
ATOM 713 N N . SER A 1 92 ? -28.326 0.556 34.445 1.00 91.38 92 SER A N 1
ATOM 714 C CA . SER A 1 92 ? -29.060 1.756 34.869 1.00 91.38 92 SER A CA 1
ATOM 715 C C . SER A 1 92 ? -30.582 1.601 34.720 1.00 91.38 92 SER A C 1
ATOM 717 O O . SER A 1 92 ? -31.331 1.833 35.671 1.00 91.38 92 SER A O 1
ATOM 719 N N . GLN A 1 93 ? -31.052 1.095 33.573 1.00 90.50 93 GLN A N 1
ATOM 720 C CA . GLN A 1 93 ? -32.478 0.818 33.342 1.00 90.50 93 GLN A CA 1
ATOM 721 C C . GLN A 1 93 ? -33.046 -0.230 34.310 1.00 90.50 93 GLN A C 1
ATOM 723 O O . GLN A 1 93 ? -34.162 -0.089 34.812 1.00 90.50 93 GLN A O 1
ATOM 728 N N . ARG A 1 94 ? -32.277 -1.279 34.622 1.00 86.38 94 ARG A N 1
ATOM 729 C CA . ARG A 1 94 ? -32.684 -2.273 35.624 1.00 86.38 94 ARG A CA 1
ATOM 730 C C . ARG A 1 94 ? -32.850 -1.632 36.999 1.00 86.38 94 ARG A C 1
ATOM 732 O O . ARG A 1 94 ? -33.875 -1.861 37.636 1.00 86.38 94 ARG A O 1
ATOM 739 N N . ARG A 1 95 ? -31.910 -0.788 37.437 1.00 83.62 95 ARG A N 1
ATOM 740 C CA . ARG A 1 95 ? -31.994 -0.083 38.730 1.00 83.62 95 ARG A CA 1
ATOM 741 C C . ARG A 1 95 ? -33.242 0.794 38.832 1.00 83.62 95 ARG A C 1
ATOM 743 O O . ARG A 1 95 ? -33.953 0.706 39.830 1.00 83.62 95 ARG A O 1
ATOM 750 N N . THR A 1 96 ? -33.565 1.568 37.796 1.00 83.12 96 THR A N 1
ATOM 751 C CA . THR A 1 96 ? -34.758 2.436 37.807 1.00 83.12 96 THR A CA 1
ATOM 752 C C . THR A 1 96 ? -36.057 1.625 37.830 1.00 83.12 96 THR A C 1
ATOM 754 O O . THR A 1 96 ? -36.985 1.968 38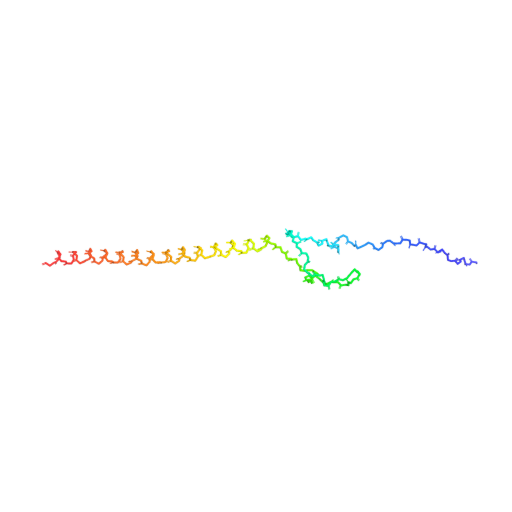.565 1.00 83.12 96 THR A O 1
ATOM 757 N N . SER A 1 97 ? -36.120 0.505 37.100 1.00 79.94 97 SER A N 1
ATOM 758 C CA . SER A 1 97 ? -37.273 -0.405 37.138 1.00 79.94 97 SER A CA 1
ATOM 759 C C . SER A 1 97 ? -37.453 -1.090 38.502 1.00 79.94 97 SER A C 1
ATOM 761 O O . SER A 1 97 ? -38.579 -1.205 38.988 1.00 79.94 97 SER A O 1
ATOM 763 N N . MET A 1 98 ? -36.354 -1.482 39.161 1.00 80.06 98 MET A N 1
ATOM 764 C CA . MET A 1 98 ? -36.378 -2.083 40.498 1.00 80.06 98 MET A CA 1
ATOM 765 C C . MET A 1 98 ? -36.848 -1.089 41.562 1.00 80.06 98 MET A C 1
ATOM 767 O O . MET A 1 98 ? -37.712 -1.442 42.362 1.00 80.06 98 MET A O 1
ATOM 771 N N . GLN A 1 99 ? -36.358 0.156 41.528 1.00 76.62 99 GLN A N 1
ATOM 772 C CA . GLN A 1 99 ? -36.793 1.222 42.437 1.00 76.62 99 GLN A CA 1
ATOM 773 C C . GLN A 1 99 ? -38.301 1.487 42.302 1.00 76.62 99 GLN A C 1
ATOM 775 O O . GLN A 1 99 ? -39.016 1.505 43.299 1.00 76.62 99 GLN A O 1
ATOM 780 N N . LYS A 1 100 ? -38.813 1.608 41.067 1.00 76.12 100 LYS A N 1
ATOM 781 C CA . LYS A 1 100 ? -40.252 1.799 40.813 1.00 76.12 100 LYS A CA 1
ATOM 782 C C . LYS A 1 100 ? -41.101 0.629 41.309 1.00 76.12 100 LYS A C 1
ATOM 784 O O . LYS A 1 100 ? -42.201 0.846 41.797 1.00 76.12 100 LYS A O 1
ATOM 789 N N . ARG A 1 101 ? -40.616 -0.610 41.181 1.00 70.25 101 ARG A N 1
ATOM 790 C CA . ARG A 1 101 ? -41.322 -1.795 41.692 1.00 70.25 101 ARG A CA 1
ATOM 791 C C . ARG A 1 101 ? -41.319 -1.850 43.220 1.00 70.25 101 ARG A C 1
ATOM 793 O O . ARG A 1 101 ? -42.305 -2.293 43.793 1.00 70.25 101 ARG A O 1
ATOM 800 N N . HIS A 1 102 ? -40.236 -1.412 43.859 1.00 78.31 102 HIS A N 1
ATOM 801 C CA . HIS A 1 102 ? -40.135 -1.351 45.316 1.00 78.31 102 HIS A CA 1
ATOM 802 C C . HIS A 1 102 ? -41.115 -0.337 45.920 1.00 78.31 102 HIS A C 1
ATOM 804 O O . HIS A 1 102 ? -41.796 -0.679 46.871 1.00 78.31 102 HIS A O 1
ATOM 810 N N . PHE A 1 103 ? -41.268 0.844 45.312 1.00 65.75 103 PHE A N 1
ATOM 811 C CA . PHE A 1 103 ? -42.231 1.868 45.752 1.00 65.75 103 PHE A CA 1
ATOM 812 C C . PHE A 1 103 ? -43.710 1.544 45.455 1.00 65.75 103 PHE A C 1
ATOM 814 O O . PHE A 1 103 ? -44.587 2.293 45.869 1.00 65.75 103 PHE A O 1
ATOM 821 N N . ARG A 1 104 ? -44.007 0.476 44.699 1.00 62.88 104 ARG A N 1
ATOM 822 C CA . ARG A 1 104 ? -45.382 0.045 44.368 1.00 62.88 104 ARG A CA 1
ATOM 823 C C . ARG A 1 104 ? -45.908 -1.084 45.269 1.00 62.88 104 ARG A C 1
ATOM 825 O O . ARG A 1 104 ? -46.996 -1.586 44.993 1.00 62.88 104 ARG A O 1
ATOM 832 N N . LYS A 1 105 ? -45.141 -1.513 46.271 1.00 51.84 105 LYS A N 1
ATOM 833 C CA . LYS A 1 105 ? -45.576 -2.422 47.340 1.00 51.84 105 LYS A CA 1
ATOM 834 C C . LYS A 1 105 ? -45.744 -1.633 48.626 1.00 51.84 105 LYS A C 1
ATOM 836 O O . LYS A 1 105 ? -46.632 -2.031 49.402 1.00 51.84 105 LYS A O 1
#

pLDDT: mean 77.89, std 15.15, range [41.38, 97.0]

Foldseek 3Di:
DDDDDPPDDDDDDPDDDPVPDDDDDDPDDFAWPDAPDDPPDDDDPPDDGTDGDDPVVVVVVVVVVVVVVVVVVVVVVVVVVVVVVVVVVVVVVVVVVVVVVVVVD